Protein AF-A0A2E4YX14-F1 (afdb_monomer)

Mean predicted aligned error: 7.97 Å

Foldseek 3Di:
DQFFKKFFDAPVQDDPPDPVCLLVRDRPFIFGWPDQDPVVQWTWTDGPNDTDIDGCSRMDGDDPVNVVVVVVVVVVPPDPPPD

Nearest PDB structures (foldseek):
  5np2-assembly2_B  TM=6.612E-01  e=1.673E-01  Homo sapiens
  4j9f-assembly3_E  TM=6.600E-01  e=3.825E-01  Homo sapiens
  2k5l-assembly1_A  TM=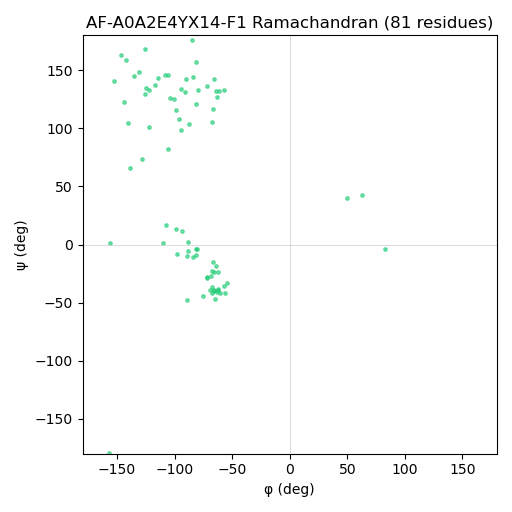5.057E-01  e=1.142E-01  Acetivibrio thermocellus ATCC 27405
  3hrs-assembly1_B  TM=5.094E-01  e=2.025E-01  Streptococcus gordonii
  3hrt-assembly1_B  TM=5.186E-01  e=1.128E+00  Streptococcus gordonii

pLDDT: mean 82.72, std 16.2, range [39.5, 95.69]

Sequence (83 aa):
MVGDVVRFAKWEEVDTRNSKNWPLTPKNHIGVLIEHDKLMGTTRILHHGEVLKVRPVFVEKAGKKDLLAYQGENNGLDQRDIN

Solvent-accessible surface area (backbone atoms only — not comparable to full-atom values): 5122 Å² total; per-residue (Å²): 134,88,58,56,50,26,25,27,40,57,78,92,74,51,71,80,90,46,73,87,50,44,75,72,51,76,48,87,42,71,32,34,45,74,46,75,42,77,89,80,55,35,26,34,30,41,42,98,93,39,79,44,81,37,48,53,72,38,48,46,80,48,50,78,69,53,52,54,52,54,52,51,59,68,65,69,79,78,76,84,89,80,129

Radius of gyration: 14.52 Å; Cα contacts (8 Å, |Δi|>4): 116; chains: 1; bounding box: 48×30×29 Å

Structure (mmCIF, N/CA/C/O backbone):
data_AF-A0A2E4YX14-F1
#
_entry.id   AF-A0A2E4YX14-F1
#
loop_
_atom_site.group_PDB
_atom_site.id
_atom_site.type_symbol
_atom_site.label_atom_id
_atom_site.label_alt_id
_atom_site.label_comp_id
_atom_site.label_asym_id
_atom_site.label_entity_id
_atom_site.label_seq_id
_atom_site.pdbx_PDB_ins_code
_atom_site.Cartn_x
_atom_site.Cartn_y
_atom_site.Cartn_z
_atom_site.occupancy
_atom_site.B_iso_or_equiv
_atom_site.auth_seq_id
_atom_site.auth_comp_id
_atom_site.auth_asym_id
_atom_site.auth_atom_id
_atom_site.pdbx_PDB_model_num
ATOM 1 N N . MET A 1 1 ? -2.230 -15.810 9.553 1.00 40.59 1 MET A N 1
ATOM 2 C CA . MET A 1 1 ? -1.252 -14.860 8.982 1.00 40.59 1 MET A CA 1
ATOM 3 C C . MET A 1 1 ? -1.735 -13.464 9.307 1.00 40.59 1 MET A C 1
ATOM 5 O O . MET A 1 1 ? -2.872 -13.162 8.980 1.00 40.59 1 MET A O 1
ATOM 9 N N . VAL A 1 2 ? -0.930 -12.647 9.983 1.00 54.91 2 VAL A N 1
ATOM 10 C CA . VAL A 1 2 ? -1.228 -11.216 10.127 1.00 54.91 2 VAL A CA 1
ATOM 11 C C . VAL A 1 2 ? -0.470 -10.537 8.993 1.00 54.91 2 VAL A C 1
ATOM 13 O O . VAL A 1 2 ? 0.748 -10.422 9.067 1.00 54.91 2 VAL A O 1
ATOM 16 N N . GLY A 1 3 ? -1.157 -10.229 7.891 1.00 71.31 3 GLY A N 1
ATOM 17 C CA . GLY A 1 3 ? -0.562 -9.427 6.821 1.00 71.31 3 GLY A CA 1
ATOM 18 C C . GLY A 1 3 ? -0.292 -8.012 7.331 1.00 71.31 3 GLY A C 1
ATOM 19 O O . GLY A 1 3 ? -1.073 -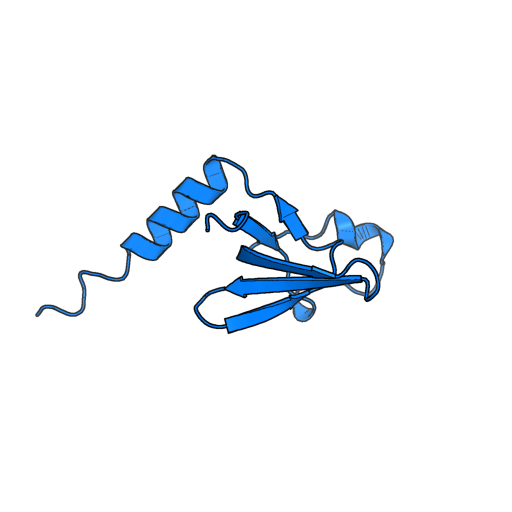7.490 8.130 1.00 71.31 3 GLY A O 1
ATOM 20 N N . ASP A 1 4 ? 0.815 -7.400 6.909 1.00 89.94 4 ASP A N 1
ATOM 21 C CA . ASP A 1 4 ? 1.115 -6.016 7.275 1.00 89.94 4 ASP A CA 1
ATOM 22 C C . ASP A 1 4 ? 0.038 -5.086 6.698 1.00 89.94 4 ASP A C 1
ATOM 24 O O . ASP A 1 4 ? -0.239 -5.104 5.498 1.00 89.94 4 ASP A O 1
ATOM 28 N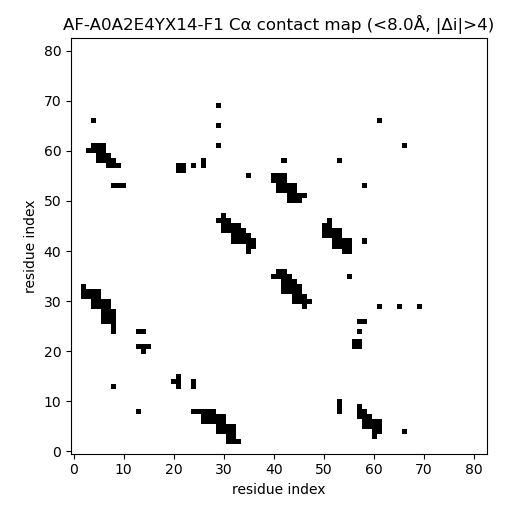 N . VAL A 1 5 ? -0.570 -4.252 7.542 1.00 92.81 5 VAL A N 1
ATOM 29 C CA . VAL A 1 5 ? -1.506 -3.218 7.081 1.00 92.81 5 VAL A CA 1
ATOM 30 C C . VAL A 1 5 ? -0.706 -2.029 6.562 1.00 92.81 5 VAL A C 1
ATOM 32 O O . VAL A 1 5 ? 0.250 -1.568 7.197 1.00 92.81 5 VAL A O 1
ATOM 35 N N . VAL A 1 6 ? -1.090 -1.532 5.392 1.00 95.12 6 VAL A N 1
ATOM 36 C CA . VAL A 1 6 ? -0.375 -0.476 4.673 1.00 95.12 6 VAL A CA 1
ATOM 37 C C . VAL A 1 6 ? -1.320 0.630 4.239 1.00 95.12 6 VAL A C 1
ATOM 39 O O . VAL A 1 6 ? -2.485 0.376 3.928 1.00 95.12 6 VAL A O 1
ATOM 42 N N . ARG A 1 7 ? -0.791 1.853 4.183 1.00 95.38 7 ARG A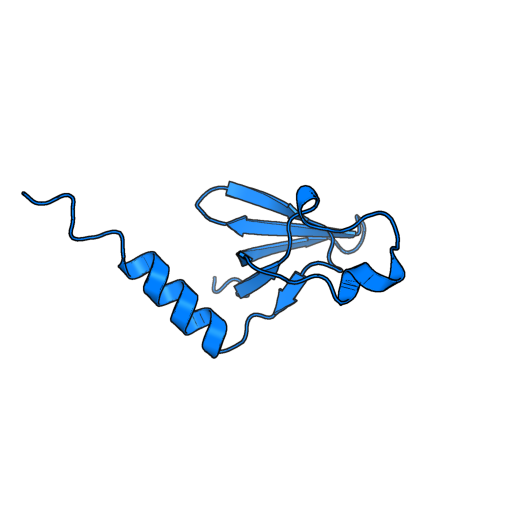 N 1
ATOM 43 C CA . ARG A 1 7 ? -1.406 2.949 3.439 1.00 95.38 7 ARG A CA 1
ATOM 44 C C . ARG A 1 7 ? -0.864 2.957 2.026 1.00 95.38 7 ARG A C 1
ATOM 46 O O . ARG A 1 7 ? 0.334 2.729 1.828 1.00 95.38 7 ARG A O 1
ATOM 53 N N . PHE A 1 8 ? -1.716 3.259 1.059 1.00 95.19 8 PHE A N 1
ATOM 54 C CA . PHE A 1 8 ? -1.290 3.369 -0.325 1.00 95.19 8 PHE A CA 1
ATOM 55 C C . PHE A 1 8 ? -2.054 4.424 -1.130 1.00 95.19 8 PHE A C 1
ATOM 57 O O . PHE A 1 8 ? -3.116 4.894 -0.723 1.00 95.19 8 PHE A O 1
ATOM 64 N N . ALA A 1 9 ? -1.478 4.806 -2.270 1.00 94.62 9 ALA A N 1
ATOM 65 C CA . ALA A 1 9 ? -2.130 5.598 -3.311 1.00 94.62 9 ALA A CA 1
ATOM 66 C C . ALA A 1 9 ? -2.278 4.753 -4.582 1.00 94.62 9 ALA A C 1
ATOM 68 O O . ALA A 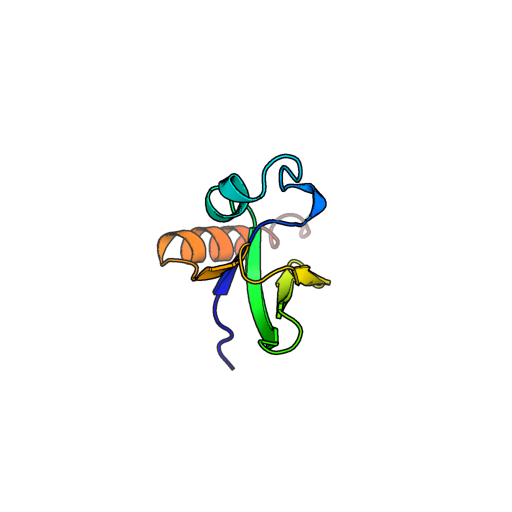1 9 ? -1.389 3.951 -4.904 1.00 94.62 9 ALA A O 1
ATOM 69 N N . LYS A 1 10 ? -3.390 4.924 -5.303 1.00 92.19 10 LYS A N 1
ATOM 70 C CA . LYS A 1 10 ? -3.580 4.274 -6.604 1.00 92.19 10 LYS A CA 1
ATOM 71 C C . LYS A 1 10 ? -2.873 5.067 -7.700 1.00 92.19 10 LYS A C 1
ATOM 73 O O . LYS A 1 10 ? -2.597 6.253 -7.543 1.00 92.19 10 LYS A O 1
ATOM 78 N N . TRP A 1 11 ? -2.543 4.414 -8.813 1.00 87.62 11 TRP A N 1
ATOM 79 C CA . TRP A 1 11 ? -1.750 5.044 -9.876 1.00 87.62 11 TRP A CA 1
ATOM 80 C C . TRP A 1 11 ? -2.464 6.256 -10.488 1.00 87.62 11 TRP A C 1
ATOM 82 O O . TRP A 1 11 ? -1.838 7.274 -10.764 1.00 87.62 11 TRP A O 1
ATOM 92 N N . GLU A 1 12 ? -3.778 6.155 -10.648 1.00 88.12 12 GLU A N 1
ATOM 93 C CA . GLU A 1 12 ? -4.668 7.190 -11.166 1.00 88.12 12 GLU A CA 1
ATOM 94 C C . GLU A 1 12 ? -4.794 8.427 -10.258 1.00 88.12 12 GLU A C 1
ATOM 96 O O . GLU A 1 12 ? -5.246 9.475 -10.714 1.00 88.12 12 GLU A O 1
ATOM 101 N N . GLU A 1 13 ? -4.360 8.336 -8.999 1.00 87.94 13 GLU A N 1
ATOM 102 C CA . GLU A 1 13 ? -4.415 9.423 -8.010 1.00 87.94 13 GLU A CA 1
ATOM 103 C C . GLU A 1 13 ? -3.086 10.181 -7.896 1.00 87.94 13 GLU A C 1
ATOM 105 O O . GLU A 1 13 ? -2.993 11.204 -7.214 1.00 87.94 13 GLU A O 1
ATOM 110 N N . VAL A 1 14 ? -2.035 9.677 -8.545 1.00 85.88 14 VAL A N 1
ATOM 111 C CA . VAL A 1 14 ? -0.689 10.240 -8.474 1.00 85.88 14 VAL A CA 1
ATOM 112 C C . VAL A 1 14 ? -0.495 11.255 -9.596 1.00 85.88 14 VAL A C 1
ATOM 114 O O . VAL A 1 14 ? -0.700 10.956 -10.771 1.00 85.88 14 VAL A O 1
ATOM 117 N N . ASP A 1 15 ? 0.007 12.445 -9.256 1.00 85.00 15 ASP A N 1
ATOM 118 C CA . ASP A 1 15 ? 0.494 13.391 -10.263 1.00 85.00 15 ASP A CA 1
ATOM 119 C C . ASP A 1 15 ? 1.762 12.845 -10.945 1.00 85.00 15 ASP A C 1
ATOM 121 O O . ASP A 1 15 ? 2.867 12.836 -10.390 1.00 85.00 15 ASP A O 1
ATOM 125 N N . THR A 1 16 ? 1.612 12.382 -12.183 1.00 82.62 16 THR A N 1
ATOM 126 C CA . THR A 1 16 ? 2.703 11.806 -12.974 1.00 82.62 16 THR A CA 1
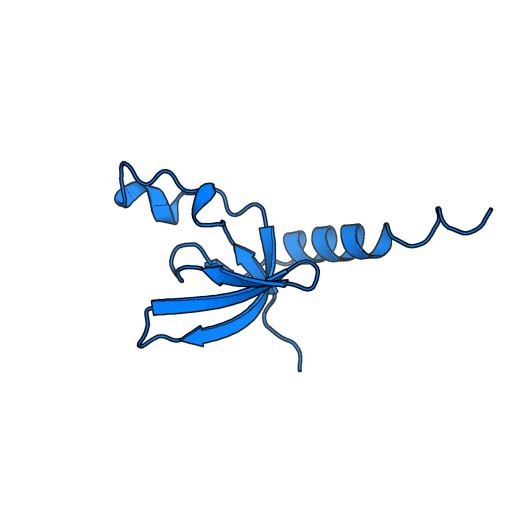ATOM 127 C C . THR A 1 16 ? 3.596 12.851 -13.644 1.00 82.62 16 THR A C 1
ATOM 129 O O . THR A 1 16 ? 4.595 12.475 -14.256 1.00 82.62 16 THR A O 1
ATOM 132 N N . ARG A 1 17 ? 3.285 14.153 -13.538 1.00 85.06 17 ARG A N 1
ATOM 133 C CA . ARG A 1 17 ? 4.049 15.228 -14.201 1.00 85.06 17 ARG A CA 1
ATOM 134 C C . ARG A 1 17 ? 5.419 15.454 -13.565 1.00 85.06 17 ARG A C 1
ATOM 136 O O . ARG A 1 17 ? 6.343 15.879 -14.254 1.00 85.06 17 ARG A O 1
ATOM 143 N N . ASN A 1 18 ? 5.564 15.171 -12.268 1.00 85.06 18 ASN A N 1
ATOM 144 C CA . ASN A 1 18 ? 6.830 15.304 -11.552 1.00 85.06 18 ASN A CA 1
ATOM 145 C C . ASN A 1 18 ? 7.048 14.148 -10.566 1.00 85.06 18 ASN A C 1
ATOM 147 O O . ASN A 1 18 ? 6.508 14.134 -9.460 1.00 85.06 18 ASN A O 1
ATOM 151 N N . SER A 1 19 ? 7.926 13.217 -10.941 1.00 83.81 19 SER A N 1
ATOM 152 C CA . SER A 1 19 ? 8.247 12.035 -10.135 1.00 83.81 19 SER A CA 1
ATOM 153 C C . SER A 1 19 ? 8.905 12.337 -8.789 1.00 83.81 19 SER A C 1
ATOM 155 O O . SER A 1 19 ? 8.840 11.508 -7.884 1.00 83.81 19 SER A O 1
ATOM 157 N N . LYS A 1 20 ? 9.479 13.533 -8.599 1.00 86.00 20 LYS A N 1
ATOM 158 C CA . LYS A 1 20 ? 10.030 13.950 -7.299 1.00 86.00 20 LYS A CA 1
ATOM 159 C C . LYS A 1 20 ? 8.947 14.139 -6.234 1.00 86.00 20 LYS A C 1
ATOM 161 O O . LYS A 1 20 ? 9.251 14.041 -5.050 1.00 86.00 20 LYS A O 1
ATOM 166 N N . ASN A 1 21 ? 7.699 14.370 -6.644 1.00 86.56 21 ASN A N 1
ATOM 167 C CA . ASN A 1 21 ? 6.575 14.579 -5.733 1.00 86.56 21 ASN A CA 1
ATOM 168 C C . ASN A 1 21 ? 5.863 13.274 -5.349 1.00 86.56 21 ASN A C 1
ATOM 170 O O . ASN A 1 21 ? 5.050 13.279 -4.434 1.00 86.56 21 ASN A O 1
ATOM 174 N N . TRP A 1 22 ? 6.180 12.154 -6.003 1.00 88.50 22 TRP A N 1
ATOM 175 C CA . TRP A 1 22 ? 5.542 10.854 -5.761 1.00 88.50 22 TRP A CA 1
ATOM 176 C C . TRP A 1 22 ? 5.612 10.369 -4.307 1.00 88.50 22 TRP A C 1
ATOM 178 O O . TRP A 1 22 ? 4.600 9.888 -3.801 1.00 88.50 22 TRP A O 1
ATOM 188 N N . PRO A 1 23 ? 6.742 10.512 -3.584 1.00 86.00 23 PRO A N 1
ATOM 189 C CA . PRO A 1 23 ? 6.787 10.134 -2.171 1.00 86.00 23 PRO A CA 1
ATOM 190 C C . PRO A 1 23 ? 5.886 11.007 -1.283 1.00 86.00 23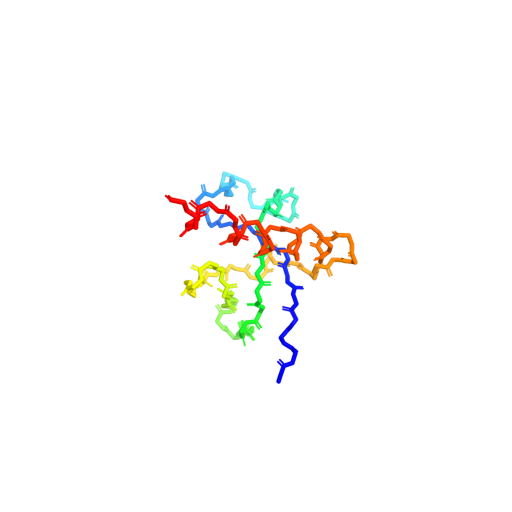 PRO A C 1
ATOM 192 O O . PRO A 1 23 ? 5.482 10.568 -0.208 1.00 86.00 23 PRO A O 1
ATOM 195 N N . LEU A 1 24 ? 5.583 12.232 -1.732 1.00 87.62 24 LEU A N 1
ATOM 196 C CA . LEU A 1 24 ? 4.745 13.210 -1.035 1.00 87.62 24 LEU A CA 1
ATOM 197 C C . LEU A 1 24 ? 3.257 13.061 -1.382 1.00 87.62 24 LEU A C 1
ATOM 199 O O . LEU A 1 24 ? 2.428 13.760 -0.801 1.00 87.62 24 LEU A O 1
ATOM 203 N N . THR A 1 25 ? 2.906 12.178 -2.322 1.00 87.94 25 THR A N 1
ATOM 204 C CA . THR A 1 25 ? 1.512 11.935 -2.691 1.00 87.94 25 THR A CA 1
ATOM 205 C C . THR A 1 25 ? 0.728 11.408 -1.481 1.00 87.94 25 THR A C 1
ATOM 207 O O . THR A 1 25 ? 1.193 10.473 -0.814 1.00 87.94 25 THR A O 1
ATOM 210 N N . PRO A 1 26 ? -0.459 11.978 -1.186 1.00 88.88 26 PRO A N 1
ATOM 211 C CA . PRO A 1 26 ? -1.341 11.459 -0.147 1.00 88.88 26 PRO A CA 1
ATOM 212 C C . PRO A 1 26 ? -1.705 9.992 -0.401 1.00 88.88 26 PRO A C 1
ATOM 214 O O . PRO A 1 26 ? -2.082 9.622 -1.509 1.00 88.88 26 PRO A O 1
ATOM 217 N N . LYS A 1 27 ? -1.601 9.155 0.634 1.00 92.81 27 LYS A N 1
ATOM 218 C CA . LYS A 1 27 ? -1.936 7.725 0.586 1.00 92.81 27 LYS A CA 1
ATOM 219 C C . LYS A 1 27 ? -3.256 7.499 1.311 1.00 92.81 27 LYS A C 1
ATOM 221 O O . LYS A 1 27 ? -3.272 7.192 2.501 1.00 92.81 27 LYS A O 1
ATOM 226 N N . ASN A 1 28 ? -4.348 7.745 0.595 1.00 90.62 28 ASN A N 1
ATOM 227 C CA . ASN A 1 28 ? -5.693 7.824 1.168 1.00 90.62 28 ASN A CA 1
ATOM 228 C C . ASN A 1 28 ? -6.348 6.455 1.398 1.00 90.62 28 ASN A C 1
ATOM 230 O O . ASN A 1 28 ? -7.398 6.393 2.026 1.00 90.62 28 ASN A O 1
ATOM 234 N N . HIS A 1 29 ? -5.744 5.369 0.908 1.00 93.88 29 HIS A N 1
ATOM 235 C CA . HIS A 1 29 ? -6.304 4.023 1.027 1.00 93.88 29 HIS A CA 1
ATOM 236 C C . HIS A 1 29 ? -5.561 3.206 2.066 1.00 93.88 29 HIS A C 1
ATOM 238 O O . HIS A 1 29 ? -4.341 3.310 2.188 1.00 93.88 29 HIS A O 1
ATOM 244 N N . ILE A 1 30 ? -6.290 2.335 2.760 1.00 93.75 30 ILE A N 1
ATOM 245 C CA . ILE A 1 30 ? -5.729 1.342 3.674 1.00 93.75 30 ILE A CA 1
ATOM 246 C C . ILE A 1 30 ? -6.060 -0.051 3.144 1.00 93.75 30 ILE A C 1
ATOM 248 O O . ILE A 1 30 ? -7.168 -0.318 2.675 1.00 93.75 30 ILE A O 1
ATOM 252 N N . GLY A 1 31 ? -5.084 -0.949 3.199 1.00 93.69 31 GLY A N 1
ATOM 253 C CA . GLY A 1 31 ? -5.263 -2.332 2.785 1.00 93.69 31 GLY A CA 1
ATOM 254 C C . GLY A 1 31 ? -4.257 -3.264 3.436 1.00 93.69 31 GLY A C 1
ATOM 255 O O . GLY A 1 31 ? -3.408 -2.850 4.229 1.00 93.69 31 GLY A O 1
ATOM 256 N N . VAL A 1 32 ? -4.355 -4.541 3.087 1.00 94.12 32 VAL A N 1
ATO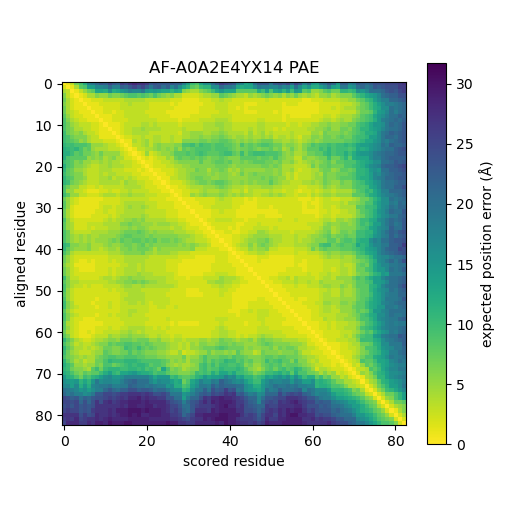M 257 C CA . VAL A 1 32 ? -3.453 -5.579 3.588 1.00 94.12 32 VAL A CA 1
ATOM 258 C C . VAL A 1 32 ? -2.402 -5.875 2.530 1.00 94.12 32 VAL A C 1
ATOM 260 O O . VAL A 1 32 ? -2.732 -6.200 1.390 1.00 94.12 32 VAL A O 1
ATOM 263 N N . LEU A 1 33 ? -1.129 -5.777 2.899 1.00 94.75 33 LEU A N 1
ATOM 264 C CA . LEU A 1 33 ? -0.022 -6.179 2.047 1.00 94.75 33 LEU A CA 1
ATOM 265 C C . LEU A 1 33 ? -0.063 -7.698 1.840 1.00 94.75 33 LEU A C 1
ATOM 267 O O . LEU A 1 33 ? 0.103 -8.462 2.790 1.00 94.75 33 LEU A O 1
ATOM 271 N N . ILE A 1 34 ? -0.260 -8.125 0.592 1.00 94.69 34 ILE A N 1
ATOM 272 C CA . ILE A 1 34 ? -0.199 -9.540 0.206 1.00 94.69 34 ILE A CA 1
ATOM 273 C C . ILE A 1 34 ? 1.234 -9.904 -0.173 1.00 94.69 34 ILE A C 1
ATOM 275 O O . ILE A 1 34 ? 1.766 -10.919 0.268 1.00 94.69 34 ILE A O 1
ATOM 279 N N . GLU A 1 35 ? 1.858 -9.077 -1.012 1.00 94.19 35 GLU A N 1
ATOM 280 C CA . GLU A 1 35 ? 3.157 -9.379 -1.604 1.00 94.19 35 GLU A CA 1
ATOM 281 C C . GLU A 1 35 ? 3.922 -8.097 -1.928 1.00 94.19 35 GLU A C 1
ATOM 283 O O . GLU A 1 35 ? 3.356 -7.120 -2.423 1.00 94.19 35 GLU A O 1
ATOM 288 N N . HIS A 1 36 ? 5.233 -8.128 -1.695 1.00 93.00 36 HIS A N 1
ATOM 289 C CA . HIS A 1 36 ? 6.164 -7.108 -2.156 1.00 93.00 36 HIS A CA 1
ATOM 290 C C . HIS A 1 36 ? 7.238 -7.764 -3.027 1.00 93.00 36 HIS A C 1
ATOM 292 O O . HIS A 1 36 ? 8.193 -8.357 -2.522 1.00 93.00 36 HIS A O 1
ATOM 298 N N . ASP A 1 37 ? 7.083 -7.630 -4.343 1.00 92.19 37 ASP A N 1
ATOM 299 C CA . ASP A 1 37 ? 8.053 -8.102 -5.323 1.00 92.19 37 ASP A CA 1
ATOM 300 C C . ASP A 1 37 ? 9.098 -7.010 -5.580 1.00 92.19 37 ASP A C 1
ATOM 302 O O . ASP A 1 37 ? 8.857 -6.018 -6.279 1.00 92.19 37 ASP A O 1
ATOM 306 N N . LYS A 1 38 ? 10.282 -7.207 -4.996 1.00 88.19 38 LYS A N 1
ATOM 307 C CA . LYS A 1 38 ? 11.420 -6.290 -5.127 1.00 88.19 38 LYS A CA 1
ATOM 308 C C . LYS A 1 38 ? 12.063 -6.323 -6.513 1.00 88.19 38 LYS A C 1
ATOM 310 O O . LYS A 1 38 ? 12.647 -5.320 -6.907 1.00 88.19 38 LYS A O 1
ATOM 315 N N . LEU A 1 39 ? 11.982 -7.447 -7.230 1.00 90.06 39 LEU A N 1
ATOM 316 C CA . LEU A 1 39 ? 12.591 -7.599 -8.554 1.00 90.06 39 LEU A CA 1
ATOM 317 C C . LEU A 1 39 ? 11.766 -6.856 -9.601 1.00 90.06 39 LEU A C 1
ATOM 319 O O . LEU A 1 39 ? 12.315 -6.120 -10.416 1.00 90.06 39 LEU A O 1
ATOM 323 N N . MET A 1 40 ? 10.443 -7.002 -9.532 1.00 86.94 40 MET A N 1
ATOM 324 C CA . MET A 1 40 ? 9.519 -6.316 -10.438 1.00 86.94 40 MET A CA 1
ATOM 325 C C . MET A 1 40 ? 9.189 -4.890 -9.986 1.00 86.94 40 MET A C 1
ATOM 327 O O . MET A 1 40 ? 8.586 -4.131 -10.744 1.00 86.94 40 MET A O 1
ATOM 331 N N . GLY A 1 41 ? 9.566 -4.512 -8.760 1.00 89.94 41 GLY A N 1
ATOM 332 C CA . GLY A 1 41 ? 9.272 -3.199 -8.190 1.00 89.94 41 GLY A CA 1
ATOM 333 C C . GLY A 1 41 ? 7.769 -2.971 -8.043 1.00 89.94 41 GLY A C 1
ATOM 334 O O . GLY A 1 41 ? 7.267 -1.899 -8.388 1.00 89.94 41 GLY A O 1
ATOM 335 N N . THR A 1 42 ? 7.039 -3.992 -7.585 1.00 93.19 42 THR A N 1
ATOM 336 C CA . THR A 1 42 ? 5.573 -3.971 -7.487 1.00 93.19 42 THR A CA 1
ATOM 337 C C . THR A 1 42 ? 5.090 -4.524 -6.158 1.00 93.19 42 THR A C 1
ATOM 339 O O . THR A 1 42 ? 5.649 -5.480 -5.627 1.00 93.19 42 THR A O 1
ATOM 342 N N . THR A 1 43 ? 4.005 -3.950 -5.657 1.00 95.12 43 THR A N 1
ATOM 343 C CA . THR A 1 43 ? 3.369 -4.337 -4.402 1.00 95.12 43 THR A CA 1
ATOM 344 C C . THR A 1 43 ? 1.922 -4.727 -4.675 1.00 95.12 43 THR A C 1
ATOM 346 O O . THR A 1 43 ? 1.219 -4.007 -5.386 1.00 95.12 43 THR A O 1
ATOM 349 N N . ARG A 1 44 ? 1.475 -5.863 -4.131 1.00 95.50 44 ARG A N 1
ATOM 350 C CA . ARG A 1 44 ? 0.085 -6.330 -4.215 1.00 95.50 44 ARG A CA 1
ATOM 351 C C . ARG A 1 44 ? -0.617 -6.104 -2.885 1.00 95.50 44 ARG A C 1
ATOM 353 O O . ARG A 1 44 ? -0.130 -6.555 -1.847 1.00 95.50 44 ARG A O 1
ATOM 360 N N . ILE A 1 45 ? -1.749 -5.414 -2.925 1.00 95.69 45 ILE A N 1
ATOM 361 C CA . ILE A 1 45 ? -2.508 -5.003 -1.743 1.00 95.69 45 ILE A CA 1
ATOM 362 C C . ILE A 1 45 ? -3.945 -5.496 -1.882 1.00 95.69 45 ILE A C 1
ATOM 364 O O . ILE A 1 45 ? -4.571 -5.257 -2.910 1.00 95.69 45 ILE A O 1
ATOM 368 N N . LEU A 1 46 ? -4.464 -6.164 -0.851 1.00 94.38 46 LEU A N 1
ATOM 369 C CA . LEU A 1 46 ? -5.884 -6.481 -0.737 1.00 94.38 46 LEU A CA 1
ATOM 370 C C . LEU A 1 46 ? -6.623 -5.260 -0.195 1.00 94.38 46 LEU A C 1
ATOM 372 O O . LEU A 1 46 ? -6.337 -4.800 0.914 1.00 94.38 46 LEU A O 1
ATOM 376 N N . HIS A 1 47 ? -7.584 -4.760 -0.957 1.00 93.38 47 HIS A N 1
ATOM 377 C CA . HIS A 1 47 ? -8.414 -3.627 -0.578 1.00 93.38 47 HIS A CA 1
ATOM 378 C C . HIS A 1 47 ? -9.836 -3.851 -1.101 1.00 93.38 47 HIS A C 1
ATOM 380 O O . HIS A 1 47 ? -10.026 -4.079 -2.290 1.00 93.38 47 HIS A O 1
ATOM 386 N N . HIS A 1 48 ? -10.822 -3.839 -0.198 1.00 90.00 48 HIS A N 1
ATOM 387 C CA . HIS A 1 48 ? -12.247 -4.053 -0.506 1.00 90.00 48 HIS A CA 1
ATOM 388 C C . HIS A 1 48 ? -12.542 -5.302 -1.365 1.00 90.00 48 HIS A C 1
ATOM 390 O O . HIS A 1 48 ? -13.376 -5.271 -2.261 1.00 90.00 48 HIS A O 1
ATOM 396 N N . GLY A 1 49 ? -11.851 -6.415 -1.096 1.00 91.06 49 GLY A N 1
ATOM 397 C CA . GLY A 1 49 ? -12.035 -7.674 -1.832 1.00 91.06 49 GLY A CA 1
ATOM 398 C C . GLY A 1 49 ? -11.273 -7.763 -3.158 1.00 91.06 4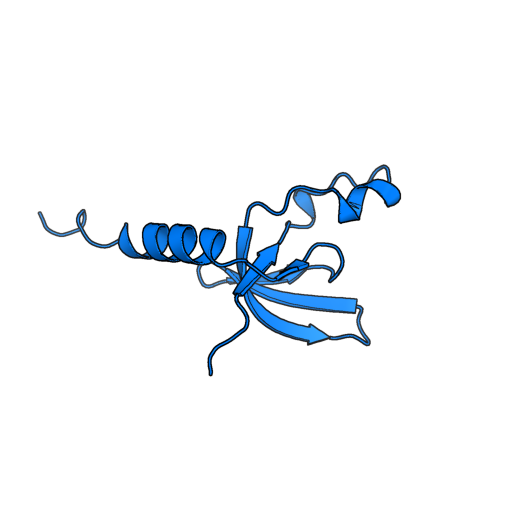9 GLY A C 1
ATOM 399 O O . GLY A 1 49 ? -11.246 -8.830 -3.767 1.00 91.06 49 GLY A O 1
ATOM 400 N N . GLU A 1 50 ? -10.593 -6.694 -3.574 1.00 94.25 50 GLU A N 1
ATOM 401 C CA . GLU A 1 50 ? -9.801 -6.651 -4.801 1.00 94.25 50 GLU A CA 1
ATOM 402 C C . GLU A 1 50 ? -8.298 -6.640 -4.509 1.00 94.25 50 GLU A C 1
ATOM 404 O O . GLU A 1 50 ? -7.832 -6.059 -3.524 1.00 94.25 50 GLU A O 1
ATOM 409 N N . VAL A 1 51 ? -7.515 -7.273 -5.388 1.00 95.06 51 VAL A N 1
ATOM 410 C CA . VAL A 1 51 ? -6.049 -7.236 -5.325 1.00 95.06 51 VAL A CA 1
ATOM 411 C C . VAL A 1 51 ? -5.534 -6.156 -6.264 1.00 95.06 51 VAL A C 1
ATOM 413 O O . VAL A 1 51 ? -5.529 -6.316 -7.484 1.00 95.06 51 VAL A O 1
ATOM 416 N N . LEU A 1 52 ? -5.052 -5.065 -5.682 1.00 95.69 52 LEU A N 1
ATOM 417 C CA . LEU A 1 52 ? -4.500 -3.933 -6.412 1.00 95.69 52 LEU A CA 1
ATOM 418 C C . LEU A 1 52 ? -2.984 -4.068 -6.542 1.00 95.69 52 LEU A C 1
ATOM 420 O O . LEU A 1 52 ? -2.279 -4.359 -5.572 1.00 95.69 52 LEU A O 1
ATOM 424 N N . LYS A 1 53 ? -2.471 -3.826 -7.751 1.00 94.94 53 LYS A N 1
ATOM 425 C CA . LYS A 1 53 ? -1.034 -3.771 -8.038 1.00 94.94 53 LYS A CA 1
ATOM 426 C C . LYS A 1 53 ? -0.580 -2.314 -8.065 1.00 94.94 53 LYS A C 1
ATOM 428 O O . LYS A 1 53 ? -0.969 -1.563 -8.953 1.00 94.94 53 LYS A O 1
ATOM 433 N N . VAL A 1 54 ? 0.285 -1.933 -7.131 1.00 93.94 54 VAL A N 1
ATOM 434 C CA . VAL A 1 54 ? 0.820 -0.568 -7.000 1.00 93.94 54 VAL A CA 1
ATOM 435 C C . VAL A 1 54 ? 2.349 -0.569 -6.997 1.00 93.94 54 VAL A C 1
ATOM 437 O O . VAL A 1 54 ? 2.985 -1.622 -6.895 1.00 93.94 54 VAL A O 1
ATOM 440 N N . ARG A 1 55 ? 2.972 0.608 -7.124 1.00 92.06 55 ARG A N 1
ATOM 441 C CA . ARG A 1 55 ? 4.429 0.733 -6.964 1.00 92.06 55 ARG A CA 1
ATOM 442 C C . ARG A 1 55 ? 4.803 0.874 -5.484 1.00 92.06 55 ARG A C 1
ATOM 444 O O . ARG A 1 55 ? 4.112 1.606 -4.782 1.00 92.06 55 ARG A O 1
ATOM 451 N N . PRO A 1 56 ? 5.934 0.305 -5.030 1.00 93.06 56 PRO A N 1
ATOM 452 C CA . PRO A 1 56 ? 6.384 0.393 -3.641 1.00 93.06 56 PRO A CA 1
ATOM 453 C C . PRO A 1 56 ? 6.509 1.822 -3.100 1.00 93.06 56 PRO A C 1
ATOM 455 O O . PRO A 1 56 ? 6.234 2.052 -1.932 1.00 93.06 56 PRO A O 1
ATOM 458 N N . VAL A 1 57 ? 6.871 2.798 -3.943 1.00 92.31 57 VAL A N 1
ATOM 459 C CA . VAL A 1 57 ? 6.977 4.220 -3.551 1.00 92.31 57 VAL A CA 1
ATOM 460 C C . VAL A 1 57 ? 5.642 4.822 -3.093 1.00 92.31 57 VAL A C 1
ATOM 462 O O . VAL A 1 57 ? 5.623 5.776 -2.320 1.00 92.31 57 VAL A O 1
ATOM 465 N N . PHE A 1 58 ? 4.523 4.241 -3.525 1.00 93.81 58 PHE A N 1
ATOM 466 C CA . PHE A 1 58 ? 3.183 4.653 -3.117 1.00 93.81 58 PHE A CA 1
ATOM 467 C C . PHE A 1 58 ? 2.660 3.861 -1.932 1.00 93.81 58 PHE A C 1
ATOM 469 O O . PHE A 1 58 ? 1.473 3.949 -1.655 1.00 93.81 58 PHE A O 1
ATOM 476 N N . VAL A 1 59 ? 3.502 3.085 -1.248 1.00 93.88 59 VAL A N 1
ATOM 477 C CA . VAL A 1 59 ? 3.099 2.224 -0.137 1.00 93.88 59 VAL A CA 1
ATOM 478 C C . VAL A 1 59 ? 3.926 2.562 1.088 1.00 93.88 59 VAL A C 1
ATOM 480 O O . VAL A 1 59 ? 5.144 2.698 1.019 1.00 93.88 59 VAL A O 1
ATOM 483 N N . GLU A 1 60 ? 3.268 2.672 2.232 1.00 94.62 60 GLU A N 1
ATOM 484 C CA . GLU A 1 60 ? 3.938 2.819 3.519 1.00 94.62 60 GLU A CA 1
ATOM 485 C C . GLU A 1 60 ? 3.196 2.050 4.608 1.00 94.62 60 GLU A C 1
ATOM 487 O O . GLU A 1 60 ? 2.011 1.739 4.484 1.00 94.62 60 GLU A O 1
ATOM 492 N N . LYS A 1 61 ? 3.897 1.728 5.694 1.00 93.56 61 LYS A N 1
ATOM 493 C CA . LYS A 1 61 ? 3.298 1.006 6.815 1.00 93.56 61 LYS A CA 1
ATOM 494 C C . LYS A 1 61 ? 2.195 1.845 7.464 1.00 93.56 61 LYS A C 1
ATOM 496 O O . LYS A 1 61 ? 2.418 3.014 7.777 1.00 93.56 61 LYS A O 1
ATOM 501 N N . ALA A 1 62 ? 1.036 1.236 7.704 1.00 92.19 62 ALA A N 1
ATOM 502 C CA . ALA A 1 62 ? -0.036 1.874 8.453 1.00 92.19 62 ALA A CA 1
ATOM 503 C C . ALA A 1 62 ? 0.334 1.966 9.941 1.00 92.19 62 ALA A C 1
ATOM 505 O O . ALA A 1 62 ? 0.872 1.028 10.537 1.00 92.19 62 ALA A O 1
ATOM 506 N N . GLY A 1 63 ? 0.059 3.117 10.546 1.00 88.81 63 GLY A N 1
ATOM 507 C CA . GLY A 1 63 ? 0.242 3.350 11.969 1.00 88.81 63 GLY A CA 1
ATOM 508 C C . GLY A 1 63 ? -0.956 2.891 12.801 1.00 88.81 63 GLY A C 1
ATOM 509 O O . GLY A 1 63 ? -2.014 2.516 12.298 1.00 88.81 63 GLY A O 1
ATOM 510 N N . LYS A 1 64 ? -0.817 2.991 14.129 1.00 84.69 64 LYS A N 1
ATOM 511 C CA . LYS A 1 64 ? -1.880 2.627 15.085 1.00 84.69 64 LYS A CA 1
ATOM 512 C C . LYS A 1 64 ? -3.192 3.392 14.852 1.00 84.69 64 LYS A C 1
ATOM 514 O O . LYS A 1 64 ? -4.261 2.835 15.059 1.00 84.69 64 LYS A O 1
ATOM 519 N N . LYS A 1 65 ? -3.113 4.661 14.438 1.00 85.06 65 LYS A N 1
ATOM 520 C CA . LYS A 1 65 ? -4.294 5.499 14.164 1.00 85.06 65 LYS A CA 1
ATOM 521 C C . LYS A 1 65 ? -5.050 5.038 12.918 1.00 85.06 65 LYS A C 1
ATOM 523 O O . LYS A 1 65 ? -6.273 5.008 12.937 1.00 85.06 65 LYS A O 1
ATOM 528 N N . ASP A 1 66 ? -4.316 4.636 11.885 1.00 84.81 66 ASP A N 1
ATOM 529 C CA . ASP A 1 66 ? -4.884 4.159 10.623 1.00 84.81 66 ASP A CA 1
ATOM 530 C C . ASP A 1 66 ? -5.646 2.839 10.838 1.00 84.81 66 ASP A C 1
ATOM 532 O O . ASP A 1 66 ? -6.745 2.658 10.328 1.00 84.81 66 ASP A O 1
ATOM 536 N N . LEU A 1 67 ? -5.110 1.950 11.684 1.00 79.75 67 LEU A N 1
ATOM 537 C CA . LEU A 1 67 ? -5.766 0.693 12.065 1.00 79.75 67 LEU A CA 1
ATOM 538 C C . LEU A 1 67 ? -7.116 0.908 12.764 1.00 79.75 67 LEU A C 1
ATOM 540 O O . LEU A 1 67 ? -8.068 0.189 12.477 1.00 79.75 67 LEU A O 1
ATOM 544 N N . LEU A 1 68 ? -7.205 1.893 13.663 1.00 77.69 68 LEU A N 1
ATOM 545 C CA . LEU A 1 68 ? -8.454 2.214 14.362 1.00 77.69 68 LEU A CA 1
ATOM 546 C C . LEU A 1 68 ? -9.524 2.740 13.396 1.00 77.69 68 LEU A C 1
ATOM 548 O O . LEU A 1 68 ? -10.684 2.354 13.509 1.00 77.69 68 LEU A O 1
ATOM 552 N N . ALA A 1 69 ? -9.132 3.578 12.431 1.00 75.00 69 ALA A N 1
ATOM 553 C CA . ALA A 1 69 ? -10.034 4.066 11.389 1.00 75.00 69 ALA A CA 1
ATOM 554 C C . ALA A 1 69 ? -10.509 2.921 10.478 1.00 75.00 69 ALA A C 1
ATOM 556 O O . ALA A 1 69 ? -11.708 2.756 10.273 1.00 75.00 69 ALA A O 1
ATOM 557 N N . TYR A 1 70 ? -9.584 2.069 10.030 1.00 71.81 70 TYR A N 1
ATOM 558 C CA . TYR A 1 70 ? -9.884 0.928 9.164 1.00 71.81 70 TYR A CA 1
ATOM 559 C C . TYR A 1 70 ? -10.807 -0.105 9.828 1.00 71.81 70 TYR A C 1
ATOM 561 O O . TYR A 1 70 ? -11.726 -0.630 9.201 1.00 71.81 70 TYR A O 1
ATOM 569 N N . GLN A 1 71 ? -10.605 -0.400 11.115 1.00 67.69 71 GLN A N 1
ATOM 570 C CA . GLN A 1 71 ? -11.512 -1.271 11.870 1.00 67.69 71 GLN A CA 1
ATOM 571 C C . GLN A 1 71 ? -12.891 -0.625 12.063 1.00 67.69 71 GLN A C 1
ATOM 573 O O . GLN A 1 71 ? -13.899 -1.322 11.991 1.00 67.69 71 GLN A O 1
ATOM 578 N N . GLY A 1 72 ? -12.950 0.695 12.263 1.00 60.03 72 GLY A N 1
ATOM 579 C CA . GLY A 1 72 ? -14.205 1.447 12.336 1.00 60.03 72 GLY A CA 1
ATOM 580 C C . GLY A 1 72 ? -15.019 1.402 11.039 1.00 60.03 72 GLY A C 1
ATOM 581 O O . GLY A 1 72 ? -16.233 1.236 11.101 1.00 60.03 72 GLY A O 1
ATOM 582 N N . GLU A 1 73 ? -14.363 1.478 9.876 1.00 57.47 73 GLU A N 1
ATOM 583 C CA . GLU A 1 73 ? -15.016 1.359 8.561 1.00 57.47 73 GLU A CA 1
ATOM 584 C C . GLU A 1 73 ? -15.569 -0.051 8.305 1.00 57.47 73 GLU A C 1
ATOM 586 O O . GLU A 1 73 ? -16.704 -0.191 7.851 1.00 57.47 73 GLU A O 1
ATOM 591 N N . ASN A 1 74 ? -14.822 -1.102 8.664 1.00 51.75 74 ASN A N 1
ATOM 592 C CA . ASN A 1 74 ? -15.296 -2.487 8.527 1.00 51.75 74 ASN A CA 1
ATOM 593 C C . ASN A 1 74 ? -16.452 -2.824 9.489 1.00 51.75 74 ASN A C 1
ATOM 595 O O . ASN A 1 74 ? -17.282 -3.671 9.172 1.00 51.75 74 ASN A O 1
ATOM 599 N N . ASN A 1 75 ? -16.546 -2.141 10.634 1.00 48.56 75 ASN A N 1
ATOM 600 C CA . ASN A 1 75 ? -17.651 -2.300 11.587 1.00 48.56 75 ASN A CA 1
ATOM 601 C C . ASN A 1 75 ? -18.919 -1.507 11.197 1.00 48.56 75 ASN A C 1
ATOM 603 O O . ASN A 1 75 ? -19.935 -1.610 11.877 1.00 48.56 75 ASN A O 1
ATOM 607 N N . GLY A 1 76 ? -18.880 -0.711 10.121 1.00 45.38 76 GLY A N 1
ATOM 608 C CA . GLY A 1 76 ? -20.019 0.070 9.620 1.00 45.38 76 GLY A CA 1
ATOM 609 C C . GLY A 1 76 ? -20.931 -0.666 8.628 1.00 45.38 76 GLY A C 1
ATOM 610 O O . GLY A 1 76 ? -21.874 -0.059 8.116 1.00 45.38 76 GLY A O 1
ATOM 611 N N . LEU A 1 77 ? -20.657 -1.944 8.342 1.00 49.62 77 LEU A N 1
ATOM 612 C CA . LEU A 1 77 ? -21.395 -2.778 7.382 1.00 49.62 77 LEU A CA 1
ATOM 613 C C . LEU A 1 77 ? -22.438 -3.721 8.014 1.00 49.62 77 LEU A C 1
ATOM 615 O O . LEU A 1 77 ? -22.956 -4.578 7.312 1.00 49.62 77 LEU A O 1
ATOM 619 N N . ASP A 1 78 ? -22.803 -3.560 9.290 1.00 49.34 78 ASP A N 1
ATOM 620 C CA . ASP A 1 78 ? -23.787 -4.451 9.933 1.00 49.34 78 ASP A CA 1
ATOM 621 C C . ASP A 1 78 ? -24.784 -3.716 10.843 1.00 49.34 78 ASP A C 1
ATOM 623 O O . ASP A 1 78 ? -24.797 -3.865 12.063 1.00 49.34 78 ASP A O 1
ATOM 627 N N . GLN A 1 79 ? -25.626 -2.864 10.249 1.00 44.03 79 GLN A N 1
ATOM 628 C CA . GLN A 1 79 ? -26.854 -2.432 10.939 1.00 44.03 79 GLN A CA 1
ATOM 629 C C . GLN A 1 79 ? -27.995 -1.952 10.026 1.00 44.03 79 GLN A C 1
ATOM 631 O O . GLN A 1 79 ? -29.030 -1.529 10.535 1.00 44.03 79 GLN A O 1
ATOM 636 N N . ARG A 1 80 ? -27.836 -1.970 8.692 1.00 47.34 80 ARG A N 1
ATOM 637 C CA . ARG A 1 80 ? -28.865 -1.482 7.749 1.00 47.34 80 ARG A CA 1
ATOM 638 C C . ARG A 1 80 ? -29.557 -2.563 6.913 1.00 47.34 80 ARG A C 1
ATOM 640 O O . ARG A 1 80 ? -30.473 -2.214 6.182 1.00 47.34 80 ARG A O 1
ATOM 647 N N . ASP A 1 81 ? -29.212 -3.836 7.105 1.00 51.41 81 ASP A N 1
ATOM 648 C CA . ASP A 1 81 ? -29.836 -4.970 6.397 1.00 51.41 81 ASP A CA 1
ATOM 649 C C . ASP A 1 81 ? -30.764 -5.820 7.292 1.00 51.41 81 ASP A C 1
ATOM 651 O O . ASP A 1 81 ? -31.124 -6.942 6.943 1.00 51.41 81 ASP A O 1
ATOM 655 N N . ILE A 1 82 ? -31.184 -5.287 8.447 1.00 51.16 82 ILE A N 1
ATOM 656 C CA . ILE A 1 82 ? -32.179 -5.916 9.329 1.00 51.16 82 ILE A CA 1
ATOM 657 C C . ILE A 1 82 ? -33.284 -4.901 9.647 1.00 51.16 82 ILE A C 1
ATOM 659 O O . ILE A 1 82 ? -33.324 -4.329 10.736 1.00 51.16 82 ILE A O 1
ATOM 663 N N . ASN A 1 83 ? -34.145 -4.626 8.668 1.00 39.50 83 ASN A N 1
ATOM 664 C CA . ASN A 1 83 ? -35.529 -4.192 8.890 1.00 39.50 83 ASN A CA 1
ATOM 665 C C . ASN A 1 83 ? -36.364 -4.377 7.625 1.00 39.50 83 ASN A C 1
ATOM 667 O O . ASN A 1 83 ? -35.968 -3.818 6.579 1.00 39.50 83 ASN A O 1
#

Secondary structure (DSSP, 8-state):
--PPEEEE--GGGS-TT-GGGGGGS---EEEEEEEEETTTTEEEEEETTEEEEE-GGGEEE--HHHHHHHHHHHGGGSSSS--